Protein AF-A0A365CW40-F1 (afdb_monomer)

Mean predicted aligned error: 10.36 Å

Radius of gyration: 34.64 Å; Cα contacts (8 Å, |Δi|>4): 12; chains: 1; bounding box: 81×19×90 Å

Structure (mmCIF, N/CA/C/O backbone):
data_AF-A0A365CW40-F1
#
_entry.id   AF-A0A365CW40-F1
#
loop_
_atom_site.group_PDB
_atom_site.id
_atom_site.type_symbol
_atom_site.label_atom_id
_atom_site.label_alt_id
_atom_site.label_comp_id
_atom_site.label_asym_id
_atom_site.label_entity_id
_atom_site.label_seq_id
_atom_site.pdbx_PDB_ins_code
_atom_site.Cartn_x
_atom_site.Cartn_y
_atom_site.Cartn_z
_atom_site.occupancy
_atom_site.B_iso_or_equiv
_atom_site.auth_seq_id
_atom_site.auth_comp_id
_atom_site.auth_asym_id
_atom_site.auth_atom_id
_atom_site.pdbx_PDB_model_num
ATOM 1 N N . MET A 1 1 ? 36.961 13.095 -49.530 1.00 62.56 1 MET A N 1
ATOM 2 C CA . MET A 1 1 ? 36.331 11.824 -49.950 1.00 62.56 1 MET A CA 1
ATOM 3 C C . MET A 1 1 ? 36.550 10.676 -48.962 1.00 62.56 1 MET A C 1
ATOM 5 O O . MET A 1 1 ? 35.595 10.302 -48.298 1.00 62.56 1 MET A O 1
ATOM 9 N N . GLU A 1 2 ? 37.749 10.100 -48.812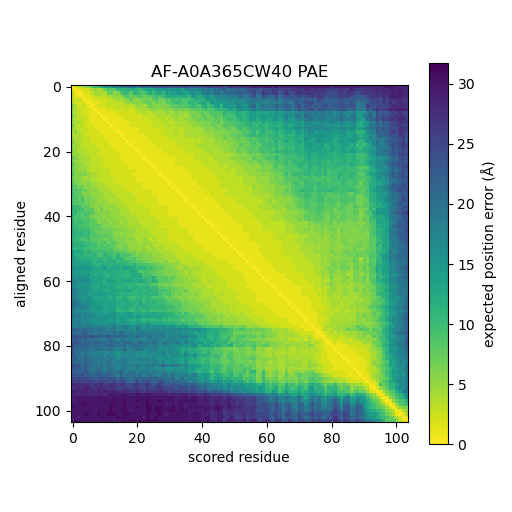 1.00 76.88 2 GLU A N 1
ATOM 10 C CA . GLU A 1 2 ? 37.934 8.899 -47.960 1.00 76.88 2 GLU A CA 1
ATOM 11 C C . GLU A 1 2 ? 37.897 9.200 -46.448 1.00 76.88 2 GLU A C 1
ATOM 13 O O . GLU A 1 2 ? 37.220 8.511 -45.689 1.00 76.88 2 GLU A O 1
ATOM 18 N N . SER A 1 3 ? 38.499 10.316 -46.025 1.00 81.50 3 SER A N 1
ATOM 19 C CA . SER A 1 3 ? 38.433 10.811 -44.637 1.00 81.50 3 SER A CA 1
ATOM 20 C C . SER A 1 3 ? 36.997 11.126 -44.175 1.00 81.50 3 SER A C 1
ATOM 22 O O . SER A 1 3 ? 36.602 10.807 -43.054 1.00 81.50 3 SER A O 1
ATOM 24 N N . GLU A 1 4 ? 36.169 11.683 -45.064 1.00 86.56 4 GLU A N 1
ATOM 25 C CA . GLU A 1 4 ? 34.762 12.000 -44.774 1.00 86.56 4 GLU A CA 1
ATOM 26 C C . GLU A 1 4 ? 33.911 10.737 -44.630 1.00 86.56 4 GLU A C 1
ATOM 28 O O . GLU A 1 4 ? 33.066 10.669 -43.737 1.00 86.56 4 GLU A O 1
ATOM 33 N N . ARG A 1 5 ? 34.171 9.707 -45.449 1.00 88.62 5 ARG A N 1
ATOM 34 C CA . ARG A 1 5 ? 33.517 8.396 -45.321 1.00 88.62 5 ARG A CA 1
ATOM 35 C C . ARG A 1 5 ? 33.848 7.745 -43.979 1.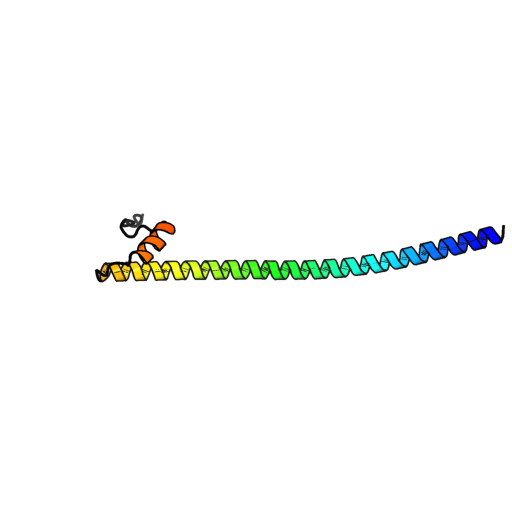00 88.62 5 ARG A C 1
ATOM 37 O O . ARG A 1 5 ? 32.933 7.343 -43.270 1.00 88.62 5 ARG A O 1
ATOM 44 N N . ILE A 1 6 ? 35.123 7.743 -43.583 1.00 89.88 6 ILE A N 1
ATOM 45 C CA . ILE A 1 6 ? 35.572 7.202 -42.288 1.00 89.88 6 ILE A CA 1
ATOM 46 C C . ILE A 1 6 ? 34.933 7.965 -41.114 1.00 89.88 6 ILE A C 1
ATOM 48 O O . ILE A 1 6 ? 34.501 7.354 -40.136 1.00 89.88 6 ILE A O 1
ATOM 52 N N . SER A 1 7 ? 34.839 9.295 -41.203 1.00 90.88 7 SER A N 1
ATOM 53 C CA . SER A 1 7 ? 34.189 10.127 -40.181 1.00 90.88 7 SER A CA 1
ATOM 54 C C . SER A 1 7 ? 32.691 9.824 -40.053 1.00 90.88 7 SER A C 1
ATOM 56 O O . SER A 1 7 ? 32.193 9.593 -38.949 1.00 90.88 7 SER A O 1
ATOM 58 N N . CYS A 1 8 ? 31.981 9.738 -41.181 1.00 93.81 8 CYS A N 1
ATOM 59 C CA . CYS A 1 8 ? 30.553 9.427 -41.214 1.00 93.81 8 CYS A CA 1
ATOM 60 C C . CYS A 1 8 ? 30.267 8.016 -40.671 1.00 93.81 8 CYS A C 1
ATOM 62 O O . CYS A 1 8 ? 29.326 7.799 -39.906 1.00 93.81 8 CYS A O 1
ATOM 64 N N . GLU A 1 9 ? 31.130 7.054 -40.989 1.00 94.06 9 GLU A N 1
ATOM 65 C CA . GLU A 1 9 ? 31.002 5.674 -40.534 1.00 94.06 9 GLU A CA 1
ATOM 66 C C . GLU A 1 9 ? 31.249 5.532 -39.025 1.00 94.06 9 GLU A C 1
ATOM 68 O O . GLU A 1 9 ? 30.492 4.839 -38.339 1.00 94.06 9 GLU A O 1
ATOM 73 N N . ARG A 1 10 ? 32.219 6.276 -38.475 1.00 93.62 10 ARG A N 1
ATOM 74 C CA . ARG A 1 10 ? 32.424 6.395 -37.020 1.00 93.62 10 ARG A CA 1
ATOM 75 C C . ARG A 1 10 ? 31.232 7.047 -36.328 1.00 93.62 10 ARG A C 1
ATOM 77 O O . ARG A 1 10 ? 30.778 6.544 -35.302 1.00 93.62 10 ARG A O 1
ATOM 84 N N . GLN A 1 11 ? 30.691 8.132 -36.881 1.00 95.00 11 GLN A N 1
ATOM 85 C CA . GLN A 1 11 ? 29.496 8.780 -36.329 1.00 95.00 11 GLN A CA 1
ATOM 86 C C . GLN A 1 11 ? 28.301 7.822 -36.312 1.00 95.00 11 GLN A C 1
ATOM 88 O O . GLN A 1 11 ? 27.627 7.705 -35.287 1.00 95.00 11 GLN A O 1
ATOM 93 N N . ARG A 1 12 ? 28.089 7.064 -37.396 1.00 96.56 12 ARG A N 1
ATOM 94 C CA . ARG A 1 12 ? 27.052 6.026 -37.463 1.00 96.56 12 ARG A CA 1
ATOM 95 C C . ARG A 1 12 ? 27.241 4.968 -36.377 1.00 96.56 12 ARG A C 1
ATOM 97 O O . ARG A 1 12 ? 26.277 4.625 -35.700 1.00 96.56 12 ARG A O 1
ATOM 104 N N . GLN A 1 13 ? 28.465 4.479 -36.175 1.00 96.81 13 GLN A N 1
ATOM 105 C CA . GLN A 1 13 ? 28.768 3.495 -35.127 1.00 96.81 13 GLN A CA 1
ATOM 106 C C . GLN A 1 13 ? 28.496 4.044 -33.720 1.00 96.81 13 GLN A C 1
ATOM 108 O O . GLN A 1 13 ? 27.903 3.347 -32.896 1.00 96.81 13 GLN A O 1
ATOM 113 N N . VAL A 1 14 ? 28.872 5.298 -33.448 1.00 97.25 14 VAL A N 1
ATOM 114 C CA . VAL A 1 14 ? 28.607 5.955 -32.158 1.00 97.25 14 VAL A CA 1
ATOM 115 C C . VAL A 1 14 ? 27.107 6.087 -31.911 1.00 97.25 14 VAL A C 1
ATOM 117 O O . VAL A 1 14 ? 26.636 5.735 -30.831 1.00 97.25 14 VAL A O 1
ATOM 120 N N . VAL A 1 15 ? 26.346 6.555 -32.903 1.00 97.69 15 VAL A N 1
ATOM 121 C CA . VAL A 1 15 ? 24.884 6.673 -32.790 1.00 97.69 15 VAL A CA 1
ATOM 122 C C . VAL A 1 15 ? 24.249 5.300 -32.585 1.00 97.69 15 VAL A C 1
ATOM 124 O O . VAL A 1 15 ? 23.422 5.141 -31.695 1.00 97.69 15 VAL A O 1
A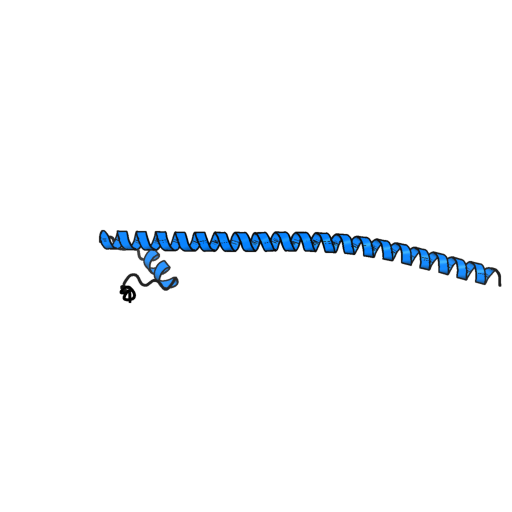TOM 127 N N . GLN A 1 16 ? 24.680 4.283 -33.331 1.00 98.00 16 GLN A N 1
ATOM 128 C CA . GLN A 1 16 ? 24.152 2.929 -33.189 1.00 98.00 16 GLN A CA 1
ATOM 129 C C . GLN A 1 16 ? 24.458 2.327 -31.810 1.00 98.00 16 GLN A C 1
ATOM 131 O O . GLN A 1 16 ? 23.605 1.666 -31.225 1.00 98.00 16 GLN A O 1
ATOM 136 N N . SER A 1 17 ? 25.653 2.573 -31.267 1.00 97.50 17 SER A N 1
ATOM 137 C CA . SER A 1 17 ? 26.014 2.165 -29.906 1.00 97.50 17 SER A CA 1
ATOM 138 C C . SER A 1 17 ? 25.136 2.857 -28.858 1.00 97.50 17 SER A C 1
ATOM 140 O O . SER A 1 17 ? 24.582 2.197 -27.981 1.00 97.50 17 SER A O 1
ATOM 142 N N . LYS A 1 18 ? 24.923 4.172 -28.999 1.00 97.88 18 LYS A N 1
ATOM 143 C CA . LYS A 1 18 ? 24.028 4.936 -28.118 1.00 97.88 18 LYS A CA 1
ATOM 144 C C . LYS A 1 18 ? 22.590 4.428 -28.179 1.00 97.88 18 LYS A C 1
ATOM 146 O O . LYS A 1 18 ? 21.993 4.245 -27.128 1.00 97.88 18 LYS A O 1
ATOM 151 N N . LEU A 1 19 ? 22.067 4.139 -29.371 1.00 98.19 19 LEU A N 1
ATOM 152 C CA . LEU A 1 19 ? 20.719 3.589 -29.536 1.00 98.19 19 LEU A CA 1
ATOM 153 C C . LEU A 1 19 ? 20.572 2.221 -28.863 1.00 98.19 19 LEU A C 1
ATOM 155 O O . LEU A 1 19 ? 19.580 1.988 -28.184 1.00 98.19 19 LEU A O 1
ATOM 159 N N . ARG A 1 20 ? 21.569 1.334 -28.988 1.00 97.94 20 ARG A N 1
ATOM 160 C CA . ARG A 1 20 ? 21.559 0.040 -28.282 1.00 97.94 20 ARG A CA 1
ATOM 161 C C . ARG A 1 20 ? 21.594 0.212 -26.765 1.00 97.94 20 ARG A C 1
ATOM 163 O O . ARG A 1 20 ? 20.872 -0.484 -26.065 1.00 97.94 20 ARG A O 1
ATOM 170 N N . SER A 1 21 ? 22.414 1.139 -26.272 1.00 98.00 21 SER A N 1
ATOM 171 C CA . SER A 1 21 ? 22.496 1.451 -24.842 1.00 98.00 21 SER A CA 1
ATOM 172 C C . SER A 1 21 ? 21.171 2.003 -24.308 1.00 98.00 21 SER A C 1
ATOM 174 O O . SER A 1 21 ? 20.672 1.539 -23.290 1.00 98.00 21 SER A O 1
ATOM 176 N N . GLN A 1 22 ? 20.548 2.930 -25.040 1.00 98.25 22 GLN A N 1
ATOM 177 C CA . GLN A 1 22 ? 19.244 3.483 -24.677 1.00 98.25 22 GLN A CA 1
ATOM 178 C C . GLN A 1 22 ? 18.134 2.432 -24.711 1.00 98.25 22 GLN A C 1
ATOM 180 O O . GLN A 1 22 ? 17.302 2.427 -23.814 1.00 98.25 22 GLN A O 1
ATOM 185 N N . ALA A 1 23 ? 18.133 1.532 -25.698 1.00 98.19 23 ALA A N 1
ATOM 186 C CA . ALA A 1 23 ? 17.177 0.428 -25.746 1.00 98.19 23 ALA A CA 1
ATOM 187 C C . ALA A 1 23 ? 17.308 -0.482 -24.513 1.00 98.19 23 ALA A C 1
ATOM 189 O O . ALA A 1 23 ? 16.315 -0.755 -23.852 1.00 98.19 23 ALA A O 1
ATOM 190 N N . ALA A 1 24 ? 18.537 -0.856 -24.142 1.00 98.12 24 ALA A N 1
ATOM 191 C CA . ALA A 1 24 ? 18.778 -1.672 -22.953 1.00 98.12 24 ALA A CA 1
ATOM 192 C C . ALA A 1 24 ? 18.346 -0.973 -21.650 1.00 98.12 24 ALA A C 1
ATOM 194 O O . ALA A 1 24 ? 17.838 -1.620 -20.736 1.00 98.12 24 ALA A O 1
ATOM 195 N N . GLU A 1 25 ? 18.534 0.346 -21.555 1.00 98.31 25 GLU A N 1
ATOM 196 C CA . GLU A 1 25 ? 18.080 1.114 -20.393 1.00 98.31 25 GLU A CA 1
ATOM 197 C C . GLU A 1 25 ? 16.549 1.213 -20.334 1.00 98.31 25 GLU A C 1
ATOM 199 O O . GLU A 1 25 ? 15.979 1.115 -19.251 1.00 98.31 25 GLU A O 1
ATOM 204 N N . ILE A 1 26 ? 15.869 1.347 -21.479 1.00 98.50 26 ILE A N 1
ATOM 205 C CA . ILE A 1 26 ? 14.400 1.307 -21.542 1.00 98.50 26 ILE A CA 1
ATOM 206 C C . ILE A 1 26 ? 13.891 -0.042 -21.031 1.00 98.50 26 ILE A C 1
ATOM 208 O O . ILE A 1 26 ? 13.066 -0.057 -20.120 1.00 98.50 26 ILE A O 1
ATOM 212 N N . ASP A 1 27 ? 14.435 -1.153 -21.533 1.00 98.38 27 ASP A N 1
ATOM 213 C CA . ASP A 1 27 ? 14.033 -2.499 -21.106 1.00 98.38 27 ASP A CA 1
ATOM 214 C C . ASP A 1 27 ? 14.215 -2.684 -19.589 1.00 98.38 27 ASP A C 1
ATOM 216 O O . ASP A 1 27 ? 13.359 -3.239 -18.893 1.00 98.38 27 ASP A O 1
ATOM 220 N N . ARG A 1 28 ? 15.324 -2.168 -19.044 1.00 98.44 28 ARG A N 1
ATOM 221 C CA . ARG A 1 28 ? 15.597 -2.191 -17.604 1.00 98.44 28 ARG A CA 1
ATOM 222 C C . ARG A 1 28 ? 14.575 -1.375 -16.812 1.00 98.44 28 ARG A C 1
ATOM 224 O O . ARG A 1 28 ? 14.059 -1.865 -15.807 1.00 98.44 28 ARG A O 1
ATOM 231 N N . LEU A 1 29 ? 14.293 -0.145 -17.237 1.00 98.50 29 LEU A N 1
ATOM 232 C CA . LEU A 1 29 ? 13.332 0.734 -16.566 1.00 98.50 29 LEU A CA 1
ATOM 233 C C . LEU A 1 29 ? 11.906 0.178 -16.642 1.00 98.50 29 LEU A C 1
ATOM 235 O O . LEU A 1 29 ? 11.136 0.322 -15.693 1.00 98.50 29 LEU A O 1
ATOM 239 N N . GLU A 1 30 ? 11.544 -0.487 -17.738 1.00 98.50 30 GLU A N 1
ATOM 240 C CA . GLU A 1 30 ? 10.260 -1.177 -17.870 1.00 98.50 30 GLU A CA 1
ATOM 241 C C . GLU A 1 30 ? 10.142 -2.355 -16.900 1.00 98.50 30 GLU A C 1
ATOM 243 O O . GLU A 1 30 ? 9.098 -2.517 -16.254 1.00 98.50 30 GLU A O 1
ATOM 248 N N . ALA A 1 31 ? 11.211 -3.141 -16.740 1.00 98.38 31 ALA A N 1
ATOM 249 C CA . ALA A 1 31 ? 11.262 -4.217 -15.757 1.00 98.38 31 ALA A CA 1
ATOM 250 C C . ALA A 1 31 ? 11.114 -3.676 -14.324 1.00 98.38 31 ALA A C 1
ATOM 252 O O . ALA A 1 31 ? 10.265 -4.159 -13.570 1.00 98.38 31 ALA A O 1
ATOM 253 N N . GLU A 1 32 ? 11.855 -2.621 -13.974 1.00 98.44 32 GLU A N 1
ATOM 254 C CA . GLU A 1 32 ? 11.770 -1.982 -12.655 1.00 98.44 32 GLU A CA 1
ATOM 255 C C . GLU A 1 32 ? 10.379 -1.378 -12.405 1.00 98.44 32 GLU A C 1
ATOM 257 O O . GLU A 1 32 ? 9.778 -1.594 -11.351 1.00 98.44 32 GLU A O 1
ATOM 262 N N . SER A 1 33 ? 9.808 -0.679 -13.391 1.00 98.38 33 SER A N 1
ATOM 263 C CA . SER A 1 33 ? 8.452 -0.126 -13.290 1.00 98.38 33 SER A CA 1
ATOM 264 C C . SER A 1 33 ? 7.414 -1.226 -13.071 1.00 98.38 33 SER A C 1
ATOM 266 O O . SER A 1 33 ? 6.471 -1.049 -12.295 1.00 98.38 33 SER A O 1
ATOM 268 N N . SER A 1 34 ? 7.575 -2.370 -13.735 1.00 98.38 34 SER A N 1
ATOM 269 C CA . SER A 1 34 ? 6.679 -3.517 -13.586 1.00 98.38 34 SER A CA 1
ATOM 270 C C . SER A 1 34 ? 6.763 -4.115 -12.181 1.00 98.38 34 SER A C 1
ATOM 272 O O . SER A 1 34 ? 5.727 -4.341 -11.552 1.00 98.38 34 SER A O 1
ATOM 274 N N . GLU A 1 35 ? 7.972 -4.294 -11.645 1.00 98.31 35 GLU A N 1
ATOM 275 C CA . GLU A 1 35 ? 8.190 -4.759 -10.271 1.00 98.31 35 GLU A CA 1
ATOM 276 C C . GLU A 1 35 ? 7.598 -3.788 -9.237 1.00 98.31 35 GLU A C 1
ATOM 278 O O . GLU A 1 35 ? 6.865 -4.194 -8.330 1.00 98.31 35 GLU A O 1
ATOM 283 N N . GLN A 1 36 ? 7.830 -2.485 -9.410 1.00 98.44 36 GLN A N 1
ATOM 284 C CA . GLN A 1 36 ? 7.276 -1.455 -8.532 1.00 98.44 36 GLN A CA 1
ATOM 285 C C . GLN A 1 36 ? 5.742 -1.467 -8.538 1.00 98.44 36 GLN A C 1
ATOM 287 O O . GLN A 1 36 ? 5.123 -1.389 -7.475 1.00 98.44 36 GLN A O 1
ATOM 292 N N . ARG A 1 37 ? 5.103 -1.620 -9.706 1.00 98.44 37 ARG A N 1
ATOM 293 C CA . ARG A 1 37 ? 3.635 -1.739 -9.801 1.00 98.44 37 ARG A CA 1
ATOM 294 C C . ARG A 1 37 ? 3.113 -2.968 -9.062 1.00 98.44 37 ARG A C 1
ATOM 296 O O . ARG A 1 37 ? 2.098 -2.868 -8.374 1.00 98.44 37 ARG A O 1
ATOM 303 N N . LEU A 1 38 ? 3.799 -4.107 -9.167 1.00 98.38 38 LEU A N 1
ATOM 304 C CA . LEU A 1 38 ? 3.441 -5.313 -8.416 1.00 98.38 38 LEU A CA 1
ATOM 305 C C . LEU A 1 38 ? 3.531 -5.069 -6.905 1.00 98.38 38 LEU A C 1
ATOM 307 O O . LEU A 1 38 ? 2.581 -5.370 -6.182 1.00 98.38 38 LEU A O 1
ATOM 311 N N . SER A 1 39 ? 4.620 -4.454 -6.440 1.00 98.31 39 SER A N 1
ATOM 312 C CA . SER A 1 39 ? 4.808 -4.100 -5.029 1.00 98.31 39 SER A CA 1
ATOM 313 C C . SER A 1 39 ? 3.714 -3.155 -4.515 1.00 98.31 39 SER A C 1
ATOM 315 O O . SER A 1 39 ? 3.106 -3.405 -3.472 1.00 98.31 39 SER A O 1
ATOM 317 N N . ILE A 1 40 ? 3.373 -2.117 -5.286 1.00 98.50 40 ILE A N 1
ATOM 318 C CA . ILE A 1 40 ? 2.285 -1.186 -4.956 1.00 98.50 40 ILE A CA 1
ATOM 319 C C . ILE A 1 40 ? 0.956 -1.930 -4.813 1.00 98.50 40 ILE A C 1
ATOM 321 O O . ILE A 1 40 ? 0.250 -1.730 -3.824 1.00 98.50 40 ILE A O 1
ATOM 325 N N . ASN A 1 41 ? 0.622 -2.810 -5.759 1.00 98.31 41 ASN A N 1
ATOM 326 C CA . ASN A 1 41 ? -0.624 -3.575 -5.715 1.00 98.31 41 ASN A CA 1
ATOM 327 C C . ASN A 1 41 ? -0.689 -4.484 -4.478 1.00 98.31 41 ASN A C 1
ATOM 329 O O . ASN A 1 41 ? -1.723 -4.549 -3.808 1.00 98.31 41 ASN A O 1
ATOM 333 N N . LEU A 1 42 ? 0.423 -5.141 -4.131 1.00 98.44 42 LEU A N 1
ATOM 334 C CA . LEU A 1 42 ? 0.520 -5.963 -2.923 1.00 98.44 42 LEU A CA 1
ATOM 335 C C . LEU A 1 42 ? 0.293 -5.122 -1.662 1.00 98.44 42 LEU A C 1
ATOM 337 O O . LEU A 1 42 ? -0.567 -5.462 -0.846 1.00 98.44 42 LEU A O 1
ATOM 341 N N . LEU A 1 43 ? 0.979 -3.987 -1.533 1.00 98.56 43 LEU A N 1
ATOM 342 C CA . LEU A 1 43 ? 0.825 -3.086 -0.389 1.00 98.56 43 LEU A CA 1
ATOM 343 C C . LEU A 1 43 ? -0.597 -2.526 -0.279 1.00 98.56 43 LEU A C 1
ATOM 345 O O . LEU A 1 43 ? -1.162 -2.473 0.813 1.00 98.56 43 LEU A O 1
ATOM 349 N N . GLN A 1 44 ? -1.217 -2.153 -1.398 1.00 98.56 44 GLN A N 1
ATOM 350 C CA . GLN A 1 44 ? -2.605 -1.693 -1.418 1.00 98.56 44 GLN A CA 1
ATOM 351 C C . GLN A 1 44 ? -3.574 -2.785 -0.951 1.00 98.56 44 GLN A C 1
ATOM 353 O O . GLN A 1 44 ? -4.487 -2.503 -0.166 1.00 98.56 44 GLN A O 1
ATOM 358 N N . SER A 1 45 ? -3.361 -4.032 -1.382 1.00 98.19 45 SER A N 1
ATOM 359 C CA . SER A 1 45 ? -4.173 -5.171 -0.947 1.00 98.19 45 SER A CA 1
ATOM 360 C C . SER A 1 45 ? -4.055 -5.412 0.562 1.00 98.19 45 SER A C 1
ATOM 362 O O . SER A 1 45 ? -5.067 -5.619 1.242 1.00 98.19 45 SER A O 1
ATOM 364 N N . GLU A 1 46 ? -2.845 -5.274 1.106 1.00 98.38 46 GLU A N 1
ATOM 365 C CA . GLU A 1 46 ? -2.560 -5.460 2.523 1.00 98.38 46 GLU A CA 1
ATOM 366 C C . GLU A 1 46 ? -3.163 -4.334 3.367 1.00 98.38 46 GLU A C 1
ATOM 368 O O . GLU A 1 46 ? -3.846 -4.591 4.358 1.00 98.38 46 GLU A O 1
ATOM 373 N N . VAL A 1 47 ? -3.048 -3.080 2.921 1.00 98.56 47 VAL A N 1
ATOM 374 C CA . VAL A 1 47 ? -3.728 -1.941 3.558 1.00 98.56 47 VAL A CA 1
ATOM 375 C C . VAL A 1 47 ? -5.244 -2.148 3.568 1.00 98.56 47 VAL A C 1
ATOM 377 O O . VAL A 1 47 ? -5.900 -1.896 4.582 1.00 98.56 47 VAL A O 1
ATOM 380 N N . ALA A 1 48 ? -5.827 -2.625 2.467 1.00 98.25 48 ALA A N 1
ATOM 381 C CA . ALA A 1 48 ? -7.258 -2.910 2.403 1.00 98.25 48 ALA A CA 1
ATOM 382 C C . ALA A 1 48 ? -7.665 -4.050 3.351 1.00 98.25 48 ALA A C 1
ATOM 384 O O . ALA A 1 48 ? -8.749 -4.002 3.942 1.00 98.25 48 ALA A O 1
ATOM 385 N N . ARG A 1 49 ? -6.816 -5.072 3.508 1.00 98.19 49 ARG A N 1
ATOM 386 C CA . ARG A 1 49 ? -7.016 -6.181 4.450 1.00 98.19 49 ARG A CA 1
ATOM 387 C C . ARG A 1 49 ? -6.957 -5.693 5.898 1.00 98.19 49 ARG A C 1
ATOM 389 O O . ARG A 1 49 ? -7.889 -5.950 6.659 1.00 98.19 49 ARG A O 1
ATOM 396 N N . LEU A 1 50 ? -5.928 -4.926 6.252 1.00 98.44 50 LEU A N 1
ATOM 397 C CA . LEU A 1 50 ? -5.748 -4.359 7.589 1.00 98.44 50 LEU A CA 1
ATOM 398 C C . LEU A 1 50 ? -6.885 -3.405 7.962 1.00 98.44 50 LEU A C 1
ATOM 400 O O . LEU A 1 50 ? -7.426 -3.503 9.060 1.00 98.44 50 LEU A O 1
ATOM 404 N N . LYS A 1 51 ? -7.328 -2.542 7.038 1.00 98.12 51 LYS A N 1
ATOM 405 C CA . LYS A 1 51 ? -8.484 -1.659 7.268 1.00 98.12 51 LYS A CA 1
ATOM 406 C C . LYS A 1 51 ? -9.767 -2.441 7.550 1.00 98.12 51 LYS A C 1
ATOM 408 O O . LYS A 1 51 ? -10.554 -2.020 8.394 1.00 98.12 51 LYS A O 1
ATOM 413 N N . ARG A 1 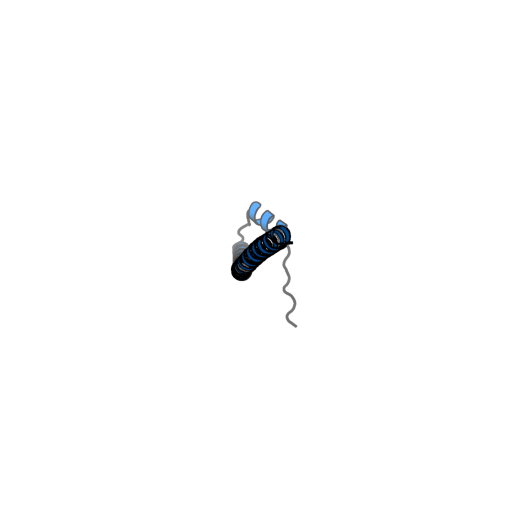52 ? -9.996 -3.563 6.858 1.00 96.94 52 ARG A N 1
ATOM 414 C CA . ARG A 1 52 ? -11.151 -4.437 7.121 1.00 96.94 52 ARG A CA 1
ATOM 415 C C . ARG A 1 52 ? -11.062 -5.072 8.508 1.00 96.94 52 ARG A C 1
ATOM 417 O O . ARG A 1 52 ? -12.003 -4.925 9.277 1.00 96.94 52 ARG A O 1
ATOM 424 N N . ALA A 1 53 ? -9.922 -5.670 8.851 1.00 97.19 53 ALA A N 1
ATOM 425 C CA . ALA A 1 53 ? -9.698 -6.250 10.177 1.00 97.19 53 ALA A CA 1
ATOM 426 C C . ALA A 1 53 ? -9.849 -5.211 11.306 1.00 97.19 53 ALA A C 1
ATOM 428 O O . ALA A 1 53 ? -10.513 -5.466 12.306 1.00 97.19 53 ALA A O 1
ATOM 429 N N . GLN A 1 54 ? -9.308 -4.003 11.125 1.00 96.88 54 GLN A N 1
ATOM 430 C CA . GLN A 1 54 ? -9.434 -2.923 12.103 1.00 96.88 54 GLN A CA 1
ATOM 431 C C . GLN A 1 54 ? -10.894 -2.503 12.319 1.00 96.88 54 GLN A C 1
ATOM 433 O O . GLN A 1 54 ? -11.285 -2.244 13.454 1.00 96.88 54 GLN A O 1
ATOM 438 N N . ARG A 1 55 ? -11.708 -2.439 11.256 1.00 95.50 55 ARG A N 1
ATOM 439 C CA . ARG A 1 55 ? -13.141 -2.121 11.376 1.00 95.50 55 ARG A CA 1
ATOM 440 C C . ARG A 1 55 ? -13.876 -3.162 12.216 1.00 95.50 55 ARG A C 1
ATOM 442 O O . ARG A 1 55 ? -14.629 -2.764 13.098 1.00 95.50 55 ARG A O 1
ATOM 449 N N . THR A 1 56 ? -13.609 -4.449 11.990 1.00 94.75 56 THR A N 1
ATOM 450 C CA . THR A 1 56 ? -14.163 -5.537 12.811 1.00 94.75 56 THR A CA 1
ATOM 451 C C . THR A 1 56 ? -13.754 -5.378 14.274 1.00 94.75 56 THR A C 1
ATOM 453 O O . THR A 1 56 ? -14.619 -5.292 15.137 1.00 94.75 56 THR A O 1
ATOM 456 N N . ASN A 1 57 ? -12.462 -5.182 14.552 1.00 95.25 57 ASN A N 1
ATOM 457 C CA . ASN A 1 57 ? -11.974 -5.010 15.926 1.00 95.25 57 ASN A CA 1
ATOM 458 C C . ASN A 1 57 ? -12.610 -3.805 16.637 1.00 95.25 57 ASN A C 1
ATOM 460 O O . ASN A 1 57 ? -12.914 -3.865 17.827 1.00 95.25 57 ASN A O 1
ATOM 464 N N . VAL A 1 58 ? -12.811 -2.692 15.924 1.00 91.81 58 VAL A N 1
ATOM 465 C CA . VAL A 1 58 ? -13.479 -1.505 16.477 1.00 91.81 58 VAL A CA 1
ATOM 466 C C . VAL A 1 58 ? -14.948 -1.795 16.787 1.00 91.81 58 VAL A C 1
ATOM 468 O O . VAL A 1 58 ? -15.444 -1.343 17.819 1.00 91.81 58 VAL A O 1
ATOM 471 N N . GLN A 1 59 ? -15.638 -2.550 15.932 1.00 90.19 59 GLN A N 1
ATOM 472 C CA . GLN A 1 59 ? -17.022 -2.959 16.163 1.00 90.19 59 GLN A CA 1
ATOM 473 C C . GLN A 1 59 ? -17.140 -3.894 17.375 1.00 90.19 59 GLN A C 1
ATOM 475 O O . GLN A 1 59 ? -17.998 -3.666 18.229 1.00 90.19 59 GLN A O 1
ATOM 480 N N . ASP A 1 60 ? -16.250 -4.879 17.500 1.00 92.75 60 ASP A N 1
ATOM 481 C CA . ASP A 1 60 ? -16.223 -5.814 18.632 1.00 92.75 60 ASP A CA 1
ATOM 482 C C . ASP A 1 60 ? -15.925 -5.093 19.951 1.00 92.75 60 ASP A C 1
ATOM 484 O O . ASP A 1 60 ? -16.569 -5.337 20.979 1.00 92.75 60 ASP A O 1
ATOM 488 N N . LEU A 1 61 ? -14.990 -4.139 19.922 1.00 89.88 61 LEU A N 1
ATOM 489 C CA . LEU A 1 61 ? -14.680 -3.305 21.078 1.00 89.88 61 LEU A CA 1
ATOM 490 C C . LEU A 1 61 ? -15.872 -2.422 21.471 1.00 89.88 61 LEU A C 1
ATOM 492 O O . LEU A 1 61 ? -16.173 -2.297 22.657 1.00 89.88 61 LEU A O 1
ATOM 496 N N . ALA A 1 62 ? -16.576 -1.838 20.496 1.00 85.69 62 ALA A N 1
ATOM 497 C CA . ALA A 1 62 ? -17.781 -1.053 20.753 1.00 85.69 62 ALA A CA 1
ATOM 498 C C . ALA A 1 62 ? -18.904 -1.914 21.353 1.00 85.69 62 ALA A C 1
ATOM 500 O O . ALA A 1 62 ? -19.553 -1.493 22.311 1.00 85.69 62 ALA A O 1
ATOM 501 N N . HIS A 1 63 ? -19.097 -3.133 20.841 1.00 87.06 63 HIS A N 1
ATOM 502 C CA . HIS A 1 63 ? -20.064 -4.085 21.385 1.00 87.06 63 HIS A CA 1
ATOM 503 C C . HIS A 1 63 ? -19.727 -4.467 22.833 1.00 87.06 63 HIS A C 1
ATOM 505 O O . HIS A 1 63 ? -20.582 -4.394 23.716 1.00 87.06 63 HIS A O 1
ATOM 511 N N . THR A 1 64 ? -18.460 -4.789 23.099 1.00 88.81 64 THR A N 1
ATOM 512 C CA . THR A 1 64 ? -17.975 -5.128 24.444 1.00 88.81 64 THR A CA 1
ATOM 513 C C . THR A 1 64 ? -18.155 -3.957 25.413 1.00 88.81 64 THR A C 1
ATOM 515 O O . THR A 1 64 ? -18.656 -4.138 26.522 1.00 88.81 64 THR A O 1
ATOM 518 N N . ALA A 1 65 ? -17.819 -2.735 24.991 1.00 85.94 65 ALA A N 1
ATOM 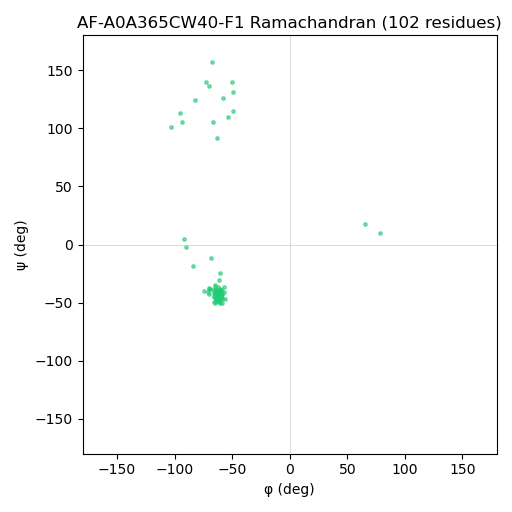519 C CA . ALA A 1 65 ? -18.026 -1.535 25.796 1.00 85.94 65 ALA A CA 1
ATOM 520 C C . ALA A 1 65 ? -19.516 -1.308 26.117 1.00 85.94 65 ALA A C 1
ATOM 522 O O . ALA A 1 65 ? -19.861 -1.011 27.261 1.00 85.94 65 ALA A O 1
ATOM 523 N N . ALA A 1 66 ? -20.411 -1.505 25.143 1.00 84.56 66 ALA A N 1
ATOM 524 C CA . ALA A 1 66 ? -21.856 -1.404 25.347 1.00 84.56 66 ALA A CA 1
ATOM 525 C C . ALA A 1 66 ? -22.383 -2.435 26.360 1.00 84.56 66 ALA A C 1
ATOM 527 O O . ALA A 1 66 ? -23.219 -2.106 27.210 1.00 84.56 66 ALA A O 1
ATOM 528 N N . LEU A 1 67 ? -21.871 -3.670 26.301 1.00 88.69 67 LEU A N 1
ATOM 529 C CA . LEU A 1 67 ? -22.215 -4.728 27.247 1.00 88.69 67 LEU A CA 1
ATOM 530 C C . LEU A 1 67 ? -21.759 -4.370 28.667 1.00 88.69 67 LEU A C 1
ATOM 532 O O . LEU A 1 67 ? -22.549 -4.466 29.605 1.00 88.69 67 LEU A O 1
ATOM 536 N N . LEU A 1 68 ? -20.524 -3.888 28.825 1.00 87.50 68 LEU A N 1
ATOM 537 C CA . LEU A 1 68 ? -19.992 -3.463 30.124 1.00 87.50 68 LEU A CA 1
ATOM 538 C C . LEU A 1 68 ? -20.800 -2.307 30.725 1.00 87.50 68 LEU A C 1
ATOM 540 O O . LEU A 1 68 ? -21.145 -2.351 31.905 1.00 87.50 68 LEU A O 1
ATOM 544 N N . VAL A 1 69 ? -21.172 -1.309 29.917 1.00 86.75 69 VAL A N 1
ATOM 545 C CA . VAL A 1 69 ? -22.047 -0.210 30.360 1.00 86.75 69 VAL A CA 1
ATOM 546 C C . VAL A 1 69 ? -23.409 -0.743 30.810 1.00 86.75 69 VAL A C 1
ATOM 548 O O . VAL A 1 69 ? -23.913 -0.328 31.854 1.00 86.75 69 VAL A O 1
ATOM 551 N N . SER A 1 70 ? -23.993 -1.683 30.065 1.00 86.19 70 SER A N 1
ATOM 552 C CA . SER A 1 70 ? -25.271 -2.313 30.427 1.00 86.19 70 SER A CA 1
ATOM 553 C C . SER A 1 70 ? -25.182 -3.075 31.752 1.00 86.19 70 SER A C 1
ATOM 555 O O . SER A 1 70 ? -26.050 -2.912 32.609 1.00 86.19 70 SER A O 1
ATOM 557 N N . ILE A 1 71 ? -24.108 -3.845 31.962 1.00 88.56 71 ILE A N 1
ATOM 558 C CA . ILE A 1 71 ? -23.853 -4.567 33.217 1.00 88.56 71 ILE A CA 1
ATOM 559 C C . ILE A 1 71 ? -23.674 -3.586 34.380 1.00 88.56 71 ILE A C 1
ATOM 561 O O . ILE A 1 71 ? -24.289 -3.774 35.429 1.00 88.56 71 ILE A O 1
ATOM 565 N N . SER A 1 72 ? -22.885 -2.523 34.193 1.00 87.44 72 SER A N 1
ATOM 566 C CA . SER A 1 72 ? -22.663 -1.488 35.210 1.00 87.44 72 SER A CA 1
ATOM 567 C C . SER A 1 72 ? -23.985 -0.880 35.674 1.00 87.44 72 SER A C 1
ATOM 569 O O . SER A 1 72 ? -24.245 -0.813 36.873 1.00 87.44 72 SER A O 1
ATOM 571 N N . ARG A 1 73 ? -24.870 -0.526 34.730 1.00 85.06 73 ARG A N 1
ATOM 572 C CA . ARG A 1 73 ? -26.210 -0.005 35.043 1.00 85.06 73 ARG A CA 1
ATOM 573 C C . ARG A 1 73 ? -27.072 -1.023 35.779 1.00 85.06 73 ARG A C 1
ATOM 575 O O . ARG A 1 73 ? -27.669 -0.677 36.791 1.00 85.06 73 ARG A O 1
ATOM 582 N N . ALA A 1 74 ? -27.112 -2.269 35.308 1.00 87.06 74 ALA A N 1
ATOM 58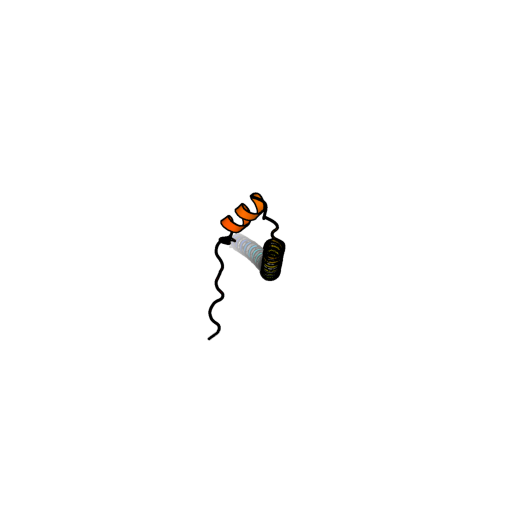3 C CA . ALA A 1 74 ? -27.891 -3.331 35.945 1.00 87.06 74 ALA A CA 1
ATOM 584 C C . ALA A 1 74 ? -27.422 -3.625 37.381 1.00 87.06 74 ALA A C 1
ATOM 586 O O . ALA A 1 74 ? -28.219 -4.018 38.228 1.00 87.06 74 ALA A O 1
ATOM 587 N N . LYS A 1 75 ? -26.131 -3.425 37.663 1.00 91.31 75 LYS A N 1
ATOM 588 C CA . LYS A 1 75 ? -25.532 -3.593 38.993 1.00 91.31 75 LYS A CA 1
ATOM 589 C C . LYS A 1 75 ? -25.552 -2.319 39.844 1.00 91.31 75 LYS A C 1
ATOM 591 O O . LYS A 1 75 ? -25.086 -2.367 40.976 1.00 91.31 75 LYS A O 1
ATOM 596 N N . GLY A 1 76 ? -26.054 -1.198 39.321 1.00 88.62 76 GLY A N 1
ATOM 597 C CA . GLY A 1 76 ? -26.028 0.095 40.012 1.00 88.62 76 GLY A CA 1
ATOM 598 C C . GLY A 1 76 ? -24.617 0.653 40.234 1.00 88.62 76 GLY A C 1
ATOM 599 O O . GLY A 1 76 ? -24.426 1.526 41.075 1.00 88.62 76 GLY A O 1
ATOM 600 N N . VAL A 1 77 ? -23.620 0.153 39.499 1.00 88.38 77 VAL A N 1
ATOM 601 C CA . VAL A 1 77 ? -22.237 0.629 39.578 1.00 88.38 77 VAL A CA 1
ATOM 602 C C . VAL A 1 77 ? -22.112 1.879 38.716 1.00 88.38 77 VAL A C 1
ATOM 604 O O . VAL A 1 77 ? -22.428 1.862 37.521 1.00 88.38 77 VAL A O 1
ATOM 607 N N . ALA A 1 78 ? -21.657 2.972 39.323 1.00 85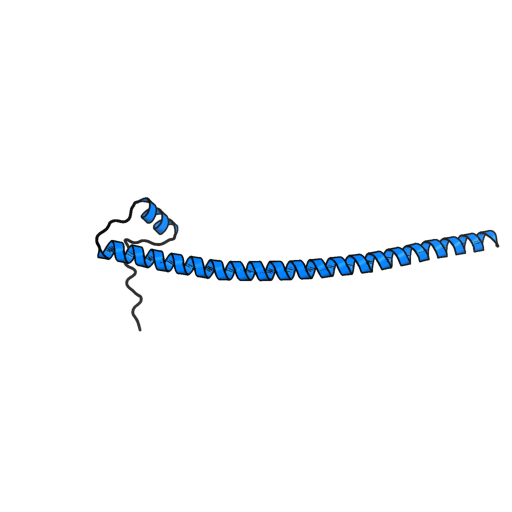.00 78 ALA A N 1
ATOM 608 C CA . ALA A 1 78 ? -21.388 4.208 38.605 1.00 85.00 78 ALA A CA 1
ATOM 609 C C . ALA A 1 78 ? -20.152 4.048 37.709 1.00 85.00 78 ALA A C 1
ATOM 611 O O . ALA A 1 78 ? -19.130 3.506 38.129 1.00 85.00 78 ALA A O 1
ATOM 612 N N . LEU A 1 79 ? -20.245 4.552 36.479 1.00 85.75 79 LEU A N 1
ATOM 613 C CA . LEU A 1 79 ? -19.084 4.678 35.602 1.00 85.75 79 LEU A CA 1
ATOM 614 C C . LEU A 1 79 ? -18.195 5.815 36.110 1.00 85.75 79 LEU A C 1
ATOM 616 O O . LEU A 1 79 ? -18.697 6.868 36.508 1.00 85.75 79 LEU A O 1
ATOM 620 N N . ASP A 1 80 ? -16.882 5.621 36.065 1.00 86.69 80 ASP A N 1
ATOM 621 C CA . ASP A 1 80 ? -15.933 6.663 36.434 1.00 86.69 80 ASP A CA 1
ATOM 622 C C . ASP A 1 80 ? -15.959 7.827 35.425 1.00 86.69 80 ASP A C 1
ATOM 624 O O . ASP A 1 80 ? -16.348 7.688 34.259 1.00 86.69 80 ASP A O 1
ATOM 628 N N . VAL A 1 81 ? -15.514 9.001 35.878 1.00 85.31 81 VAL A N 1
ATOM 629 C CA . VAL A 1 81 ? -15.551 10.248 35.096 1.00 85.31 81 VAL A CA 1
ATOM 630 C C . VAL A 1 81 ? -14.799 10.113 33.769 1.00 85.31 81 VAL A C 1
ATOM 632 O O . VAL A 1 81 ? -15.254 10.630 32.749 1.00 85.31 81 VAL A O 1
ATOM 635 N N . ARG A 1 82 ? -13.687 9.368 33.743 1.00 87.25 82 ARG A N 1
ATOM 636 C CA . ARG A 1 82 ? -12.874 9.204 32.535 1.00 87.25 82 ARG A CA 1
ATOM 637 C C . ARG A 1 82 ? -13.593 8.346 31.498 1.00 87.25 82 ARG A C 1
ATOM 639 O O . ARG A 1 82 ? -13.577 8.691 30.316 1.00 87.25 82 ARG A O 1
ATOM 646 N N . THR A 1 83 ? -14.257 7.272 31.920 1.00 84.25 83 THR A N 1
ATOM 647 C CA . THR A 1 83 ? -15.094 6.455 31.028 1.00 84.25 83 THR A CA 1
ATOM 648 C C . THR A 1 83 ? -16.253 7.268 30.453 1.00 84.25 83 THR A C 1
ATOM 650 O O . THR A 1 83 ? -16.500 7.217 29.247 1.00 84.25 83 THR A O 1
ATOM 653 N N . LEU A 1 84 ? -16.921 8.081 31.276 1.00 84.00 84 LEU A N 1
ATOM 654 C CA . LEU A 1 84 ? -17.985 8.977 30.812 1.00 84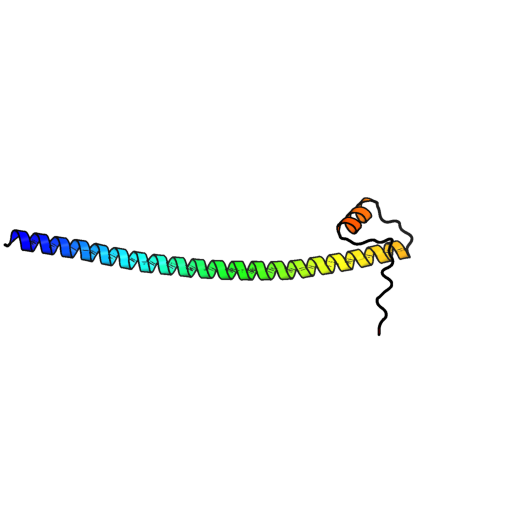.00 84 LEU A CA 1
ATOM 655 C C . LEU A 1 84 ? -17.481 10.002 29.788 1.00 84.00 84 LEU A C 1
ATOM 657 O O . LEU A 1 84 ? -18.133 10.215 28.766 1.00 84.00 84 LEU A O 1
ATOM 661 N N . ASP A 1 85 ? -16.314 10.604 30.017 1.00 86.81 85 ASP A N 1
ATOM 662 C CA . ASP A 1 85 ? -15.708 11.552 29.079 1.00 86.81 85 ASP A CA 1
ATOM 663 C C . ASP A 1 85 ? -15.348 10.896 27.741 1.00 86.81 85 ASP A C 1
ATOM 665 O O . ASP A 1 85 ? -15.577 11.483 26.679 1.00 86.81 85 ASP A O 1
ATOM 669 N N . ILE A 1 86 ? -14.820 9.668 27.768 1.00 84.50 86 ILE A N 1
ATOM 670 C CA . ILE A 1 86 ? -14.523 8.898 26.553 1.00 84.50 86 ILE A CA 1
ATOM 671 C C . ILE A 1 86 ? -15.810 8.626 25.768 1.00 84.50 86 ILE A C 1
ATOM 673 O O . ILE A 1 86 ? -15.835 8.856 24.558 1.00 84.50 86 ILE A O 1
ATOM 677 N N . LEU A 1 87 ? -16.876 8.180 26.439 1.00 81.06 87 LEU A N 1
ATOM 678 C CA . LEU A 1 87 ? -18.168 7.912 25.801 1.00 81.06 87 LEU A CA 1
ATOM 679 C C . LEU A 1 87 ? -18.756 9.186 25.177 1.00 81.06 87 LEU A C 1
ATOM 681 O O . LEU A 1 87 ? -19.096 9.177 23.992 1.00 81.06 87 LEU A O 1
ATOM 685 N N . ARG A 1 88 ? -18.765 10.310 25.907 1.00 83.00 88 ARG A N 1
ATOM 686 C CA . ARG A 1 88 ? -19.269 11.595 25.390 1.00 83.00 88 ARG A CA 1
ATOM 687 C C . ARG A 1 88 ? -18.509 12.064 24.150 1.00 83.00 88 ARG A C 1
ATOM 689 O O . ARG A 1 88 ? -19.137 12.437 23.164 1.00 83.00 88 ARG A O 1
ATOM 696 N N . ARG A 1 89 ? -17.169 11.989 24.149 1.00 84.94 89 ARG A N 1
ATOM 697 C CA . ARG A 1 89 ? -16.339 12.337 22.972 1.00 84.94 89 ARG A CA 1
ATOM 698 C C . ARG A 1 89 ? -16.634 11.461 21.752 1.00 84.94 89 ARG A C 1
ATOM 700 O O . ARG A 1 89 ? -16.381 11.876 20.627 1.00 84.94 89 ARG A O 1
ATOM 707 N N . ARG A 1 90 ? -17.151 10.251 21.969 1.00 77.56 90 ARG A N 1
ATOM 708 C CA . ARG A 1 90 ? -17.558 9.303 20.922 1.00 77.56 90 ARG A CA 1
ATOM 709 C C . ARG A 1 90 ? -19.037 9.451 20.533 1.00 77.56 90 ARG A C 1
ATOM 711 O O . ARG A 1 90 ? -19.520 8.656 19.735 1.00 77.56 90 ARG A O 1
ATOM 718 N N . GLY A 1 91 ? -19.747 10.444 21.078 1.00 76.69 91 GLY A N 1
ATOM 719 C CA . GLY A 1 91 ? -21.172 10.688 20.827 1.00 76.69 91 GLY A CA 1
ATOM 720 C C . GLY A 1 91 ? -22.117 9.759 21.594 1.00 76.69 91 GLY A C 1
ATOM 721 O O . GLY A 1 91 ? -23.311 9.735 21.311 1.00 76.69 91 GLY A O 1
ATOM 722 N N . TRP A 1 92 ? -21.600 8.981 22.548 1.00 73.44 92 TRP A N 1
ATOM 723 C CA . TRP A 1 92 ? -22.388 8.066 23.366 1.00 73.44 92 TRP A CA 1
ATOM 724 C C . TRP A 1 92 ? -22.751 8.765 24.674 1.00 73.44 92 TRP A C 1
ATOM 726 O O . TRP A 1 92 ? -21.880 9.053 25.494 1.00 73.44 92 TRP A O 1
ATOM 736 N N . ASP A 1 93 ? -24.038 9.039 24.875 1.00 70.75 93 ASP A N 1
ATOM 737 C CA . ASP A 1 93 ? -24.549 9.606 26.122 1.00 70.75 93 ASP A CA 1
ATOM 738 C C . ASP A 1 93 ? -25.228 8.506 26.949 1.00 70.75 93 ASP A C 1
ATOM 740 O O . ASP A 1 93 ? -26.367 8.127 26.659 1.00 70.75 93 ASP A O 1
ATOM 744 N N . PRO A 1 94 ? -24.555 7.958 27.976 1.00 63.09 94 PRO A N 1
ATOM 745 C CA . PRO A 1 94 ? -25.135 6.903 28.781 1.00 63.09 94 PRO A CA 1
ATOM 746 C C . PRO A 1 94 ? -26.323 7.361 29.650 1.00 63.09 94 PRO A C 1
ATOM 748 O O . PRO A 1 94 ? -27.018 6.502 30.188 1.00 63.09 94 PRO A O 1
ATOM 751 N N . GLY A 1 95 ? -26.576 8.668 29.782 1.00 60.78 95 GLY A N 1
ATOM 752 C CA . GLY A 1 95 ? -27.756 9.203 30.470 1.00 60.78 95 GLY A CA 1
ATOM 753 C C . GLY A 1 95 ? -29.005 9.280 29.586 1.00 60.78 95 GLY A C 1
ATOM 754 O O . GLY A 1 95 ? -30.120 9.330 30.099 1.00 60.78 95 GLY A O 1
ATOM 755 N N . LYS A 1 96 ? -28.846 9.245 28.257 1.00 56.41 96 LYS A N 1
ATOM 756 C CA . LYS A 1 96 ? -29.963 9.208 27.309 1.00 56.41 96 LYS A CA 1
ATOM 757 C C . LYS A 1 96 ? -30.261 7.757 26.963 1.00 56.41 96 LYS A C 1
ATOM 759 O O . LYS A 1 96 ? -29.528 7.116 26.215 1.00 56.41 96 LYS A O 1
ATOM 764 N N . HIS A 1 97 ? -31.350 7.220 27.506 1.00 51.03 97 HIS A N 1
ATOM 765 C CA . HIS A 1 97 ? -31.936 5.997 26.975 1.00 51.03 97 HIS A CA 1
ATOM 766 C C . HIS A 1 97 ? -32.188 6.199 25.472 1.00 51.03 97 HIS A C 1
ATOM 768 O O . HIS A 1 97 ? -33.076 6.957 25.092 1.00 51.03 97 HIS A O 1
ATOM 774 N N . GLN A 1 98 ? -31.431 5.518 24.606 1.00 49.78 98 GLN A N 1
ATOM 775 C CA . GLN A 1 98 ? -31.966 5.157 23.299 1.00 49.78 98 GLN A CA 1
ATOM 776 C C . GLN A 1 98 ? -33.140 4.224 23.594 1.00 49.78 98 GLN A C 1
ATOM 778 O O . GLN A 1 98 ? -32.960 3.024 23.799 1.00 49.78 98 GLN A O 1
ATOM 783 N N . ALA A 1 99 ? -34.339 4.801 23.709 1.00 45.00 99 ALA A N 1
ATOM 784 C CA . ALA A 1 99 ? -35.564 4.061 23.483 1.00 45.00 99 ALA A CA 1
ATOM 785 C C . ALA A 1 99 ? -35.361 3.353 22.142 1.00 45.00 99 ALA A C 1
ATOM 787 O O . ALA A 1 99 ? -35.100 4.008 21.130 1.00 45.00 99 ALA A O 1
ATOM 788 N N . GLY A 1 100 ? -35.322 2.020 22.174 1.00 41.34 100 GLY A N 1
ATOM 789 C CA . GLY A 1 100 ? -35.133 1.222 20.973 1.00 41.34 100 GLY A CA 1
ATOM 790 C C . GLY A 1 100 ? -36.116 1.684 19.904 1.00 41.34 100 GLY A C 1
ATOM 791 O O . GLY A 1 100 ? -37.265 2.002 20.217 1.00 41.34 100 GLY A O 1
ATOM 792 N N . ALA A 1 101 ? -35.656 1.748 18.654 1.00 41.34 101 ALA A N 1
ATOM 793 C CA . ALA A 1 101 ? -36.557 1.938 17.529 1.00 41.34 101 ALA A CA 1
ATOM 794 C C . ALA A 1 101 ? -37.714 0.926 17.660 1.00 41.34 101 ALA A C 1
ATOM 796 O O . ALA A 1 101 ? -37.440 -0.255 17.922 1.00 41.34 101 ALA A O 1
ATOM 797 N N . PRO A 1 102 ? -38.982 1.360 17.540 1.00 41.16 102 PRO A N 1
ATOM 798 C CA . PRO A 1 102 ? -40.099 0.434 17.565 1.00 41.16 102 PRO A CA 1
ATOM 799 C C . PRO A 1 102 ? -39.885 -0.562 16.428 1.00 41.16 102 PRO A C 1
ATOM 801 O O . PRO A 1 102 ? -39.646 -0.172 15.285 1.00 41.16 102 PRO A O 1
ATOM 804 N N . ARG A 1 103 ? -39.902 -1.854 16.762 1.00 45.09 103 ARG A N 1
ATOM 805 C CA . ARG A 1 103 ? -39.980 -2.905 15.751 1.00 45.09 103 ARG A CA 1
ATOM 806 C C . ARG A 1 103 ? -41.359 -2.757 15.104 1.0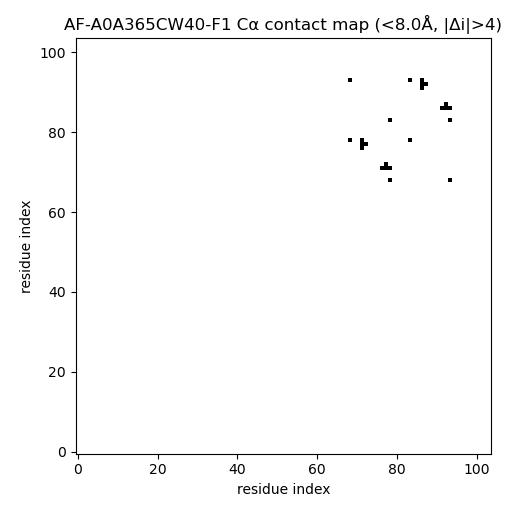0 45.09 103 ARG A C 1
ATOM 808 O O . ARG A 1 103 ? -42.354 -3.033 15.772 1.00 45.09 103 ARG A O 1
ATOM 815 N N . LEU A 1 104 ? -41.391 -2.221 13.886 1.00 44.94 104 LEU A N 1
ATOM 816 C CA . LEU A 1 104 ? -42.525 -2.351 12.970 1.00 44.94 104 LEU A CA 1
ATOM 817 C C . LEU A 1 104 ? -42.496 -3.746 12.345 1.00 44.94 104 LEU A C 1
ATOM 819 O O . LEU A 1 104 ? -41.370 -4.231 12.077 1.00 44.94 104 LEU A O 1
#

Secondary structure (DSSP, 8-state):
-HHHHHHHHHHHHHHHHHHHHHHHHHHHHHHHHHHHHHHHHHHHHHHHHHHHHHHHHHHHHHHHHHHHHHHHHHTTPPPPHHHHHHHHHTT--TTS---PPP--

Solvent-accessible surface area (backbone atoms only — not comparable to full-atom values): 5974 Å² total; per-residue (Å²): 112,71,69,57,51,54,50,52,52,51,51,50,50,53,50,53,51,50,52,53,52,51,50,55,50,48,57,49,50,51,52,51,50,52,52,50,52,51,52,50,52,52,52,52,52,49,52,55,49,51,53,50,53,50,52,51,53,52,50,54,50,52,52,51,52,52,50,50,54,49,49,30,58,76,69,70,48,81,79,55,71,67,59,51,52,54,34,46,79,71,73,44,56,90,86,56,78,76,73,71,78,79,86,125

Foldseek 3Di:
DVVVVVVVVVVVVVVVVVVVVVVVVVVVVVVVVVVVVVVVVVVVVVVVVVVVVVVVVVVVVVVVLVVVLVVCVVVVHDDDPVSCVVCVVVVHHSVDPPPDDPDD

pLDDT: mean 87.27, std 15.11, range [41.16, 98.56]

Sequence (104 aa):
MESERISCERQRQVVQSKLRSQAAEIDRLEAESSEQRLSINLLQSEVARLKRAQRTNVQDLAHTAALLVSISRAKGVALDVRTLDILRRRGWDPGKHQAGAPRL